Protein AF-A0A656JQ31-F1 (afdb_monomer_lite)

pLDDT: mean 95.02, std 5.03, range [63.06, 98.88]

Foldseek 3Di:
DDDLVNVLVVQLVVLVVVLVLLVDPVCVVVVVVVVVVVCVVCCVVQVNHNVSVVVPDDLVPDPPSPLVVVLVVLLCSLQVPDDFQDAQDDFAQQDPSSLSVCCVLQVQDDSVQSSQLQRQQFGTDRHVVQNVSRRSSRGSVSLSSLGGQECQDDDDTQADLVVPDNSNDDHRDHNYYYDD

Secondary structure (DSSP, 8-state):
---HHHHHHHHHHHHHHHHHHHH-GGGHHHHHHHHHHHHHHHHHHTTT-HHHHHHT--TTT-TT--HHHHHHHHHHHHHTTPPPSS-S-PPP-PPTTGGGGGTTT-TTS-HHHHHHHHHHHPPPS--HHHHTTTTTTT--HHHHHT--SEESS-------GGG-GGGT-----S--EE--

Radius of gyration: 17.61 Å; chains: 1; bounding box: 42×43×49 Å

Structure (mmCIF, N/CA/C/O backbone):
data_AF-A0A656JQ31-F1
#
_entry.id   AF-A0A656JQ31-F1
#
loop_
_atom_site.group_PDB
_atom_site.id
_atom_site.type_symbol
_atom_site.label_atom_id
_atom_site.label_alt_id
_atom_site.label_comp_id
_atom_site.label_asym_id
_atom_site.label_entity_id
_atom_site.label_seq_id
_atom_site.pdbx_PDB_ins_code
_atom_site.Cartn_x
_atom_site.Cartn_y
_atom_site.Cartn_z
_atom_site.occupancy
_atom_site.B_iso_or_equiv
_atom_site.auth_seq_id
_atom_site.auth_comp_id
_atom_site.auth_asym_id
_atom_site.auth_atom_id
_atom_site.pdbx_PDB_model_num
ATOM 1 N N . MET A 1 1 ? 8.668 -6.686 26.872 1.00 63.06 1 MET A N 1
ATOM 2 C CA . MET A 1 1 ? 7.389 -7.256 26.394 1.00 63.06 1 MET A CA 1
ATOM 3 C C . MET A 1 1 ? 6.630 -6.113 25.731 1.00 63.06 1 MET A C 1
ATOM 5 O O . MET A 1 1 ? 6.578 -5.059 26.349 1.00 63.06 1 MET A O 1
ATOM 9 N N . HIS A 1 2 ? 6.148 -6.259 24.493 1.00 79.69 2 HIS A N 1
ATOM 10 C CA . HIS A 1 2 ? 5.322 -5.240 23.826 1.00 79.69 2 HIS A CA 1
ATOM 11 C C . HIS A 1 2 ? 3.863 -5.687 23.842 1.00 79.69 2 HIS A C 1
ATOM 13 O O . HIS A 1 2 ? 3.568 -6.840 23.523 1.00 79.69 2 HIS A O 1
ATOM 19 N N . SER A 1 3 ? 2.976 -4.790 24.256 1.00 93.94 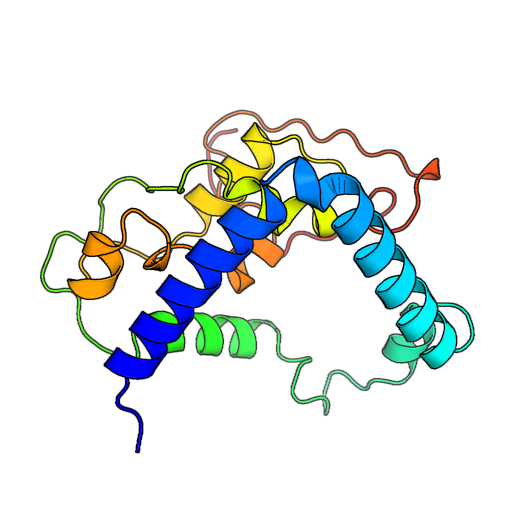3 SER A N 1
ATOM 20 C CA . SER A 1 3 ? 1.533 -4.996 24.219 1.00 93.94 3 SER A CA 1
ATOM 21 C C . SER A 1 3 ? 1.009 -4.901 22.778 1.00 93.94 3 SER A C 1
ATOM 23 O O . SER A 1 3 ? 1.647 -4.278 21.925 1.00 93.94 3 SER A O 1
ATOM 25 N N . PRO A 1 4 ? -0.174 -5.463 22.478 1.00 94.25 4 PRO A N 1
ATOM 26 C CA . PRO A 1 4 ? -0.839 -5.242 21.195 1.00 94.25 4 PRO A CA 1
ATOM 27 C C . PRO A 1 4 ? -0.993 -3.759 20.823 1.00 94.25 4 PRO A C 1
ATOM 29 O O . PRO A 1 4 ? -0.819 -3.395 19.661 1.00 94.25 4 PRO A O 1
ATOM 32 N N . PHE A 1 5 ? -1.258 -2.890 21.806 1.00 93.19 5 PHE A N 1
ATOM 33 C CA . PHE A 1 5 ? -1.337 -1.445 21.585 1.00 93.19 5 PHE A CA 1
ATOM 34 C C . PHE A 1 5 ? 0.002 -0.841 21.156 1.00 93.19 5 PHE A C 1
ATOM 36 O O . PHE A 1 5 ? 0.007 -0.015 20.245 1.00 93.19 5 PHE A O 1
ATOM 43 N N . ASP A 1 6 ? 1.125 -1.301 21.720 1.00 94.19 6 ASP A N 1
ATOM 44 C CA . ASP A 1 6 ? 2.460 -0.852 21.298 1.00 94.19 6 ASP A CA 1
ATOM 45 C C . ASP A 1 6 ? 2.718 -1.200 19.827 1.00 94.19 6 ASP A C 1
ATOM 47 O O . ASP A 1 6 ? 3.246 -0.386 19.071 1.00 94.19 6 ASP A O 1
ATOM 51 N N . VAL A 1 7 ? 2.299 -2.393 19.386 1.00 95.12 7 VAL A N 1
ATOM 52 C CA . VAL A 1 7 ? 2.494 -2.821 17.993 1.00 95.12 7 VAL A CA 1
ATOM 53 C C . VAL A 1 7 ? 1.584 -2.056 17.030 1.00 95.12 7 VAL A C 1
ATOM 55 O O . VAL A 1 7 ? 2.038 -1.632 15.965 1.00 95.12 7 VAL A O 1
ATOM 58 N N . MET A 1 8 ? 0.317 -1.834 17.396 1.00 95.75 8 MET A N 1
ATOM 59 C CA . MET A 1 8 ? -0.597 -1.013 16.591 1.00 95.75 8 MET A CA 1
ATOM 60 C C . MET A 1 8 ? -0.096 0.430 16.479 1.00 95.75 8 MET A C 1
ATOM 62 O O . MET A 1 8 ? 0.008 0.951 15.368 1.00 95.75 8 MET A O 1
ATOM 66 N N . GLY A 1 9 ? 0.275 1.053 17.601 1.00 96.31 9 GLY A N 1
ATOM 67 C CA . GLY A 1 9 ? 0.823 2.410 17.633 1.00 96.31 9 GLY A CA 1
ATOM 68 C C . GLY 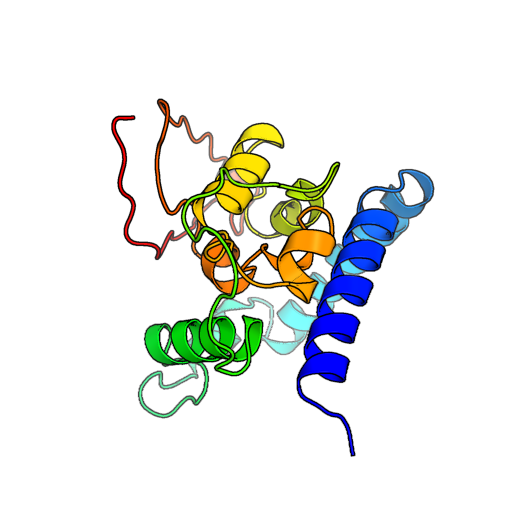A 1 9 ? 2.135 2.536 16.855 1.00 96.31 9 GLY A C 1
ATOM 69 O O . GLY A 1 9 ? 2.312 3.492 16.096 1.00 96.31 9 GLY A O 1
ATOM 70 N N . GLY A 1 10 ? 3.021 1.539 16.958 1.00 96.62 10 GLY A N 1
ATOM 71 C CA . GLY A 1 10 ? 4.257 1.468 16.178 1.00 96.62 10 GLY A CA 1
ATOM 72 C C . GLY A 1 10 ? 4.004 1.386 14.671 1.00 96.62 10 GLY A C 1
ATOM 73 O O . GLY A 1 10 ? 4.611 2.139 13.912 1.00 96.62 10 GLY A O 1
ATOM 74 N N . ARG A 1 11 ? 3.060 0.543 14.223 1.00 97.12 11 ARG A N 1
ATOM 75 C CA . ARG A 1 11 ? 2.671 0.445 12.801 1.00 97.12 11 ARG A CA 1
ATOM 76 C C . ARG A 1 11 ? 2.087 1.757 12.280 1.00 97.12 11 ARG A C 1
ATOM 78 O O . ARG A 1 11 ? 2.480 2.205 11.204 1.00 97.12 11 ARG A O 1
ATOM 85 N N . ILE A 1 12 ? 1.161 2.360 13.028 1.00 98.00 12 ILE A N 1
ATOM 86 C CA . ILE A 1 12 ? 0.533 3.644 12.681 1.00 98.00 12 ILE A CA 1
ATOM 87 C C . ILE A 1 12 ? 1.612 4.715 12.492 1.00 98.00 12 ILE A C 1
ATOM 89 O O . ILE A 1 12 ? 1.675 5.360 11.446 1.00 98.00 12 ILE A O 1
ATOM 93 N N . THR A 1 13 ? 2.516 4.832 13.465 1.00 97.88 13 THR A N 1
ATOM 94 C CA . THR A 1 13 ? 3.618 5.802 13.446 1.00 97.88 13 THR A CA 1
ATOM 95 C C . THR A 1 13 ? 4.589 5.546 12.290 1.00 97.88 13 THR A C 1
ATOM 97 O O . THR A 1 13 ? 4.963 6.475 11.577 1.00 97.88 13 THR A O 1
ATOM 100 N N . ALA A 1 14 ? 4.969 4.290 12.044 1.00 98.00 14 ALA A N 1
ATOM 101 C CA . ALA A 1 14 ? 5.838 3.937 10.922 1.00 98.00 14 ALA A CA 1
ATOM 102 C C . ALA A 1 14 ? 5.189 4.255 9.566 1.00 98.00 14 ALA A C 1
ATOM 104 O O . ALA A 1 14 ? 5.866 4.731 8.660 1.00 98.00 14 ALA A O 1
ATOM 105 N N . THR A 1 15 ? 3.877 4.041 9.439 1.00 98.31 15 THR A N 1
ATOM 106 C CA . THR A 1 15 ? 3.123 4.353 8.215 1.00 98.31 15 THR A CA 1
ATOM 107 C C . THR A 1 15 ? 3.084 5.858 7.961 1.00 98.31 15 THR A C 1
ATOM 109 O O . THR A 1 15 ? 3.326 6.284 6.834 1.00 98.31 15 THR A O 1
ATOM 112 N N . TYR A 1 16 ? 2.864 6.666 9.007 1.00 98.38 16 TYR A N 1
ATOM 113 C CA . TYR A 1 16 ? 2.973 8.125 8.929 1.00 98.38 16 TYR A CA 1
ATOM 114 C C . TYR A 1 16 ? 4.343 8.554 8.388 1.00 98.38 16 TYR A C 1
ATOM 116 O O . TYR A 1 16 ? 4.419 9.245 7.375 1.00 98.38 16 TYR A O 1
ATOM 124 N N . PHE A 1 17 ? 5.433 8.089 9.011 1.00 98.31 17 PHE A N 1
ATOM 125 C CA . PHE A 1 17 ? 6.783 8.471 8.588 1.00 98.31 17 PHE A CA 1
ATOM 126 C C . PHE A 1 17 ? 7.147 7.944 7.202 1.00 98.31 17 PHE A C 1
ATOM 128 O O . PHE A 1 17 ? 7.897 8.606 6.486 1.00 98.31 17 PHE A O 1
ATOM 135 N N . ALA A 1 18 ? 6.634 6.778 6.807 1.00 97.75 18 ALA A N 1
ATOM 136 C CA . ALA A 1 18 ? 6.812 6.270 5.455 1.00 97.75 18 ALA A CA 1
ATOM 137 C C . ALA A 1 18 ? 6.159 7.210 4.435 1.00 97.75 18 ALA A C 1
ATOM 139 O O . ALA A 1 18 ? 6.820 7.601 3.480 1.00 97.75 18 ALA A O 1
ATOM 140 N N . ILE A 1 19 ? 4.907 7.624 4.656 1.00 98.38 19 ILE A N 1
ATOM 141 C CA . ILE A 1 19 ? 4.210 8.568 3.769 1.00 98.38 19 ILE A CA 1
ATOM 142 C C . ILE A 1 19 ? 4.935 9.914 3.730 1.00 98.38 19 ILE A C 1
ATOM 144 O O . ILE A 1 19 ? 5.184 10.434 2.644 1.00 98.38 19 ILE A O 1
ATOM 148 N N . ASP A 1 20 ? 5.317 10.458 4.885 1.00 97.94 20 ASP A N 1
ATOM 149 C CA . ASP A 1 20 ? 6.026 11.738 4.984 1.00 97.94 20 ASP A CA 1
ATOM 150 C C . ASP A 1 20 ? 7.350 11.713 4.202 1.00 97.94 20 ASP A C 1
ATOM 152 O O . ASP A 1 20 ? 7.557 12.503 3.280 1.00 97.94 20 ASP A O 1
ATOM 156 N N . ASN A 1 21 ? 8.207 10.720 4.461 1.00 97.56 21 ASN A N 1
ATOM 157 C CA . ASN A 1 21 ? 9.488 10.600 3.764 1.00 97.56 21 ASN A CA 1
ATOM 158 C C . ASN A 1 21 ? 9.325 10.293 2.278 1.00 97.56 21 ASN A C 1
ATOM 160 O O . ASN A 1 21 ? 10.116 10.786 1.470 1.00 97.56 21 ASN A O 1
ATOM 164 N N . LEU A 1 22 ? 8.338 9.471 1.911 1.00 97.12 22 LEU A N 1
ATOM 165 C CA . LEU A 1 22 ? 8.116 9.120 0.517 1.00 97.12 22 LEU A CA 1
ATOM 166 C C . LEU A 1 22 ? 7.532 10.292 -0.272 1.00 97.12 22 LEU A C 1
ATOM 168 O O . LEU A 1 22 ? 7.885 10.461 -1.434 1.00 97.12 22 LEU A O 1
ATOM 172 N N . SER A 1 23 ? 6.651 11.092 0.320 1.00 97.25 23 SER A N 1
ATOM 173 C CA . SER A 1 23 ? 6.014 12.221 -0.367 1.00 97.25 23 SER A CA 1
ATOM 174 C C . SER A 1 23 ? 6.860 13.497 -0.369 1.00 97.25 23 SER A C 1
ATOM 176 O O . SER A 1 23 ? 6.592 14.402 -1.160 1.00 97.25 23 SER A O 1
ATOM 178 N N . ASN A 1 24 ? 7.909 13.570 0.457 1.00 97.81 24 ASN A N 1
ATOM 179 C CA . ASN A 1 24 ? 8.812 14.713 0.489 1.00 97.81 24 ASN A CA 1
ATOM 180 C C . ASN A 1 24 ? 9.619 14.837 -0.826 1.00 97.81 24 ASN A C 1
ATOM 182 O O . ASN A 1 24 ? 10.438 13.962 -1.130 1.00 97.81 24 ASN A O 1
ATOM 186 N N . PRO A 1 25 ? 9.476 15.939 -1.591 1.00 96.62 25 PRO A N 1
ATOM 187 C CA . PRO A 1 25 ? 10.174 16.118 -2.864 1.00 96.62 25 PRO A CA 1
ATOM 188 C C . PRO A 1 25 ? 11.701 16.185 -2.717 1.00 96.62 25 PRO A C 1
ATOM 190 O O . PRO A 1 25 ? 12.412 15.830 -3.655 1.00 96.62 25 PRO A O 1
ATOM 193 N N . ALA A 1 26 ? 12.224 16.562 -1.543 1.00 98.00 26 ALA A N 1
ATOM 194 C CA . ALA A 1 26 ? 13.662 16.524 -1.268 1.00 98.00 26 ALA A CA 1
ATOM 195 C C . ALA A 1 26 ? 14.237 15.095 -1.338 1.00 98.00 26 ALA A C 1
ATOM 197 O O . ALA A 1 26 ? 15.420 14.919 -1.618 1.00 98.00 26 ALA A O 1
ATOM 198 N N . ASN A 1 27 ? 13.392 14.075 -1.149 1.00 97.50 27 ASN A N 1
ATOM 199 C CA . ASN A 1 27 ? 13.771 12.665 -1.210 1.00 97.50 27 ASN A CA 1
ATOM 200 C C . ASN A 1 27 ? 13.525 12.030 -2.590 1.00 97.50 27 ASN A C 1
ATOM 202 O O . ASN A 1 27 ? 13.733 10.826 -2.738 1.00 97.50 27 ASN A O 1
ATOM 206 N N . ALA A 1 28 ? 13.090 12.788 -3.606 1.00 95.56 28 ALA A N 1
ATOM 207 C CA . ALA A 1 28 ? 12.692 12.224 -4.900 1.00 95.56 28 ALA A CA 1
ATOM 208 C C . ALA A 1 28 ? 13.804 11.386 -5.556 1.00 95.56 28 ALA A C 1
ATOM 210 O O . ALA A 1 28 ? 13.562 10.240 -5.943 1.00 95.56 28 ALA A O 1
ATOM 211 N N . GLN A 1 29 ? 15.030 11.921 -5.609 1.00 97.12 29 GLN A N 1
ATOM 212 C CA . GLN A 1 29 ? 16.183 11.196 -6.151 1.00 97.12 29 GLN A CA 1
ATOM 213 C C . GLN A 1 29 ? 16.548 9.995 -5.274 1.00 97.12 29 GLN A C 1
ATOM 215 O O . GLN A 1 29 ? 16.693 8.887 -5.780 1.00 97.12 29 GLN A O 1
ATOM 220 N N . LEU A 1 30 ? 16.600 10.186 -3.951 1.00 97.44 30 LEU A N 1
ATOM 221 C CA . LEU A 1 30 ? 16.926 9.119 -3.002 1.00 97.44 30 LEU A CA 1
ATOM 222 C C . LEU A 1 30 ? 15.969 7.924 -3.128 1.00 97.44 30 LEU A C 1
ATOM 224 O O . LEU A 1 30 ? 16.401 6.776 -3.101 1.00 97.44 30 LEU A O 1
ATOM 228 N N . ARG A 1 31 ? 14.669 8.176 -3.306 1.00 95.75 31 ARG A N 1
ATOM 229 C CA . ARG A 1 31 ? 13.666 7.129 -3.544 1.00 95.75 31 ARG A CA 1
ATOM 230 C C . ARG A 1 31 ? 13.897 6.386 -4.856 1.00 95.75 31 ARG A C 1
ATOM 232 O O . ARG A 1 31 ? 13.762 5.162 -4.887 1.00 95.75 31 ARG A O 1
ATOM 239 N N . ALA A 1 32 ? 14.190 7.117 -5.932 1.00 95.25 32 ALA A N 1
ATOM 240 C CA . ALA A 1 32 ? 14.470 6.523 -7.235 1.00 95.25 32 ALA A CA 1
ATOM 241 C C . ALA A 1 32 ? 15.708 5.615 -7.160 1.00 95.25 32 ALA A C 1
ATOM 243 O O . ALA A 1 32 ? 15.646 4.461 -7.590 1.00 95.25 32 ALA A O 1
ATOM 244 N N . ASP A 1 33 ? 16.772 6.093 -6.515 1.00 97.62 33 ASP A N 1
ATOM 245 C CA . ASP A 1 33 ? 18.013 5.345 -6.311 1.00 97.62 33 ASP A CA 1
ATOM 246 C C . ASP A 1 33 ? 17.794 4.119 -5.417 1.00 97.62 33 ASP A C 1
ATOM 248 O O . ASP A 1 33 ? 18.234 3.024 -5.761 1.00 97.62 33 ASP A O 1
ATOM 252 N N . ALA A 1 34 ? 17.053 4.259 -4.313 1.00 96.44 34 ALA A N 1
ATOM 253 C CA . ALA A 1 34 ? 16.727 3.147 -3.420 1.00 96.44 34 ALA A CA 1
ATOM 254 C C . ALA A 1 34 ? 15.910 2.058 -4.133 1.00 96.44 34 ALA A C 1
ATOM 256 O O . ALA A 1 34 ? 16.185 0.866 -3.978 1.00 96.44 34 ALA A O 1
ATOM 257 N N . ARG A 1 35 ? 14.933 2.447 -4.966 1.00 94.62 35 ARG A N 1
ATOM 258 C CA . ARG A 1 35 ? 14.170 1.502 -5.795 1.00 94.62 35 ARG A CA 1
ATOM 259 C C . ARG A 1 35 ? 15.074 0.795 -6.800 1.00 94.62 35 ARG A C 1
ATOM 261 O O . ARG A 1 35 ? 14.990 -0.426 -6.917 1.00 94.62 35 ARG A O 1
ATOM 268 N N . ALA A 1 36 ? 15.920 1.538 -7.512 1.00 95.56 36 ALA A N 1
ATOM 269 C CA . ALA A 1 36 ? 16.848 0.966 -8.483 1.00 95.56 36 ALA A CA 1
ATOM 270 C C . ALA A 1 36 ? 17.832 -0.003 -7.810 1.00 95.56 36 ALA A C 1
ATOM 272 O O . ALA A 1 36 ? 18.039 -1.111 -8.300 1.00 95.56 36 ALA A O 1
ATOM 273 N N . GLN A 1 37 ? 18.373 0.368 -6.647 1.00 97.44 37 GLN A N 1
ATOM 274 C CA . GLN A 1 37 ? 19.260 -0.480 -5.856 1.00 97.44 37 GLN A CA 1
ATOM 275 C C . GLN A 1 37 ? 18.568 -1.777 -5.423 1.00 97.44 37 GLN A C 1
ATOM 277 O O . GLN A 1 37 ? 19.136 -2.853 -5.609 1.00 97.44 37 GLN A O 1
ATOM 282 N N . ALA A 1 38 ? 17.343 -1.693 -4.892 1.00 95.25 38 ALA A N 1
ATOM 283 C CA . ALA A 1 38 ? 16.580 -2.868 -4.481 1.00 95.25 38 ALA A CA 1
ATOM 284 C C . ALA A 1 38 ? 16.290 -3.799 -5.669 1.00 95.25 38 ALA A C 1
ATOM 286 O O . ALA A 1 38 ? 16.540 -5.000 -5.580 1.00 95.25 38 ALA A O 1
ATOM 287 N N . LEU A 1 39 ? 15.825 -3.251 -6.797 1.00 93.25 39 LEU A N 1
ATOM 288 C CA . LEU A 1 39 ? 15.555 -4.032 -8.007 1.00 93.25 39 LEU A CA 1
ATOM 289 C C . LEU A 1 39 ? 16.821 -4.715 -8.527 1.00 93.25 39 LEU A C 1
ATOM 291 O O . LEU A 1 39 ? 16.789 -5.916 -8.783 1.00 93.25 39 LEU A O 1
ATOM 295 N N . ASN A 1 40 ? 17.937 -3.989 -8.620 1.00 95.62 40 ASN A N 1
ATOM 296 C CA . ASN A 1 40 ? 19.214 -4.551 -9.057 1.00 95.62 40 ASN A CA 1
ATOM 297 C C . ASN A 1 40 ? 19.673 -5.685 -8.135 1.00 95.62 40 ASN A C 1
ATOM 299 O O . ASN A 1 40 ? 20.069 -6.746 -8.616 1.00 95.62 40 ASN A O 1
ATOM 303 N N . TYR A 1 41 ? 19.583 -5.483 -6.818 1.00 96.81 41 TYR A N 1
ATOM 304 C CA . TYR A 1 41 ? 19.978 -6.488 -5.839 1.00 96.81 41 TYR A CA 1
ATOM 305 C C . TYR A 1 41 ? 19.130 -7.760 -5.957 1.00 96.81 41 TYR A C 1
ATOM 307 O O . TYR A 1 41 ? 19.684 -8.836 -6.175 1.00 96.81 41 TYR A O 1
ATOM 315 N N . PHE A 1 42 ? 17.800 -7.651 -5.868 1.00 94.12 42 PHE A N 1
ATOM 316 C CA . PHE A 1 42 ? 16.920 -8.824 -5.903 1.00 94.12 42 PHE A CA 1
ATOM 317 C C . PHE A 1 42 ? 16.939 -9.530 -7.261 1.00 94.12 42 PHE A C 1
ATOM 319 O O . PHE A 1 42 ? 16.963 -10.756 -7.307 1.00 94.12 42 PHE A O 1
ATOM 326 N N . THR A 1 43 ? 17.027 -8.785 -8.365 1.00 93.94 43 THR A N 1
ATOM 327 C CA . THR A 1 43 ? 17.164 -9.376 -9.706 1.00 93.94 43 THR A CA 1
ATOM 328 C C . THR A 1 43 ? 18.460 -10.176 -9.826 1.00 93.94 43 THR A C 1
ATOM 330 O O . THR A 1 43 ? 18.452 -11.292 -10.343 1.00 93.94 43 THR A O 1
ATOM 333 N N . ALA A 1 44 ? 19.572 -9.656 -9.292 1.00 96.50 44 ALA A N 1
ATOM 334 C CA . ALA A 1 44 ? 20.842 -10.376 -9.267 1.00 96.50 44 ALA A CA 1
ATOM 335 C C . ALA A 1 44 ? 20.782 -11.638 -8.389 1.00 96.50 44 ALA A C 1
ATOM 337 O O . ALA A 1 44 ? 21.296 -12.678 -8.798 1.00 96.50 44 ALA A O 1
ATOM 338 N N . GLN A 1 45 ? 20.113 -11.583 -7.228 1.00 95.81 45 GLN A N 1
ATOM 339 C CA . GLN A 1 45 ? 19.901 -12.769 -6.380 1.00 95.81 45 GLN A CA 1
ATOM 340 C C . GLN A 1 45 ? 19.070 -13.855 -7.082 1.00 95.81 45 GLN A C 1
ATOM 342 O O . GLN A 1 45 ? 19.262 -15.038 -6.815 1.00 95.81 45 GLN A O 1
ATOM 347 N N . CYS A 1 46 ? 18.203 -13.467 -8.018 1.00 94.81 46 CYS A N 1
ATOM 348 C CA . CYS A 1 46 ? 17.384 -14.378 -8.815 1.00 94.81 46 CYS A CA 1
ATOM 349 C C . CYS A 1 46 ? 17.997 -14.715 -10.189 1.00 94.81 46 CYS A C 1
ATOM 351 O O . CYS A 1 46 ? 17.302 -15.154 -11.099 1.00 94.81 46 CYS A O 1
ATOM 353 N N . GLY A 1 47 ? 19.301 -14.513 -10.395 1.00 94.50 47 GLY A N 1
ATOM 354 C CA . GLY A 1 47 ? 19.956 -14.914 -11.647 1.00 94.50 47 GLY A CA 1
ATOM 355 C C . GLY A 1 47 ? 19.541 -14.093 -12.874 1.00 94.50 47 GLY A C 1
ATOM 356 O O . GLY A 1 47 ? 19.538 -14.612 -13.986 1.00 94.50 47 GLY A O 1
ATOM 357 N N . GLY A 1 48 ? 19.187 -12.820 -12.683 1.00 92.94 48 GLY A N 1
ATOM 358 C CA . GLY A 1 48 ? 18.891 -11.876 -13.767 1.00 92.94 48 GLY A CA 1
ATOM 359 C C . GLY A 1 48 ? 17.404 -11.660 -14.052 1.00 92.94 48 GLY A C 1
ATOM 360 O O . GLY A 1 48 ? 17.069 -10.709 -14.751 1.00 92.94 48 GLY A O 1
ATOM 361 N N . ASP A 1 49 ? 16.518 -12.473 -13.474 1.00 89.38 49 ASP A N 1
ATOM 362 C CA . ASP A 1 49 ? 15.065 -12.282 -13.515 1.00 89.38 49 ASP A CA 1
ATOM 363 C C . ASP A 1 49 ? 14.460 -12.697 -12.170 1.00 89.38 49 ASP A C 1
ATOM 365 O O . ASP A 1 49 ? 14.657 -13.822 -11.711 1.00 89.38 49 ASP A O 1
ATOM 369 N N . VAL A 1 50 ? 13.702 -11.800 -11.534 1.00 87.69 50 VAL A N 1
ATOM 370 C CA . VAL A 1 50 ? 13.041 -12.068 -10.248 1.00 87.69 50 VAL A CA 1
ATOM 371 C C . VAL A 1 50 ? 12.097 -13.279 -10.309 1.00 87.69 50 VAL A C 1
ATOM 373 O O . VAL A 1 50 ? 11.939 -13.984 -9.312 1.00 87.69 50 VAL A O 1
ATOM 376 N N . ASN A 1 51 ? 11.528 -13.586 -11.479 1.00 86.06 51 ASN A N 1
ATOM 377 C CA . ASN A 1 51 ? 10.643 -14.738 -11.663 1.00 86.06 51 ASN A CA 1
ATOM 378 C C . ASN A 1 51 ? 11.361 -16.082 -11.479 1.00 86.06 51 ASN A C 1
ATOM 380 O O . ASN A 1 51 ? 10.727 -17.063 -11.090 1.00 86.06 51 ASN A O 1
ATOM 384 N N . ASN A 1 52 ? 12.680 -16.135 -11.675 1.00 91.62 52 ASN A N 1
ATOM 385 C CA . ASN A 1 52 ? 13.453 -17.357 -11.444 1.00 91.62 52 ASN A CA 1
ATOM 386 C C . ASN A 1 52 ? 13.430 -17.778 -9.969 1.00 91.62 52 ASN A C 1
ATOM 388 O O . ASN A 1 52 ? 13.423 -18.972 -9.678 1.00 91.62 52 ASN A O 1
ATOM 392 N N . CYS A 1 53 ? 13.386 -16.816 -9.036 1.00 89.81 53 CYS A N 1
ATOM 393 C CA . CYS A 1 53 ? 13.226 -17.124 -7.614 1.00 89.81 53 CYS A CA 1
ATOM 394 C C . CYS A 1 53 ? 11.856 -17.738 -7.315 1.00 89.81 53 CYS A C 1
ATOM 396 O O . CYS A 1 53 ? 11.752 -18.572 -6.426 1.00 89.81 53 CYS A O 1
ATOM 398 N N . MET A 1 54 ? 10.813 -17.348 -8.052 1.00 85.88 54 MET A N 1
ATOM 399 C CA . MET A 1 54 ? 9.460 -17.874 -7.855 1.00 85.88 54 MET A CA 1
ATOM 400 C C . MET A 1 54 ? 9.288 -19.271 -8.456 1.00 85.88 54 MET A C 1
ATOM 402 O O . MET A 1 54 ? 8.554 -20.085 -7.907 1.00 85.88 54 MET A O 1
ATOM 406 N N . ALA A 1 55 ? 9.972 -19.569 -9.564 1.00 86.69 55 ALA A N 1
ATOM 407 C CA . ALA A 1 55 ? 9.836 -20.837 -10.282 1.00 86.69 55 ALA A CA 1
ATOM 408 C C . ALA A 1 55 ? 10.277 -22.072 -9.471 1.00 86.69 55 ALA A C 1
ATOM 410 O O . ALA A 1 55 ? 9.889 -23.191 -9.800 1.00 86.69 55 ALA A O 1
ATOM 411 N N . THR A 1 56 ? 11.097 -21.884 -8.435 1.00 84.19 56 THR A N 1
ATOM 412 C CA . THR A 1 56 ? 11.611 -22.964 -7.576 1.00 84.19 56 THR A CA 1
ATOM 413 C C . THR A 1 56 ? 10.800 -23.158 -6.294 1.00 84.19 56 THR A C 1
ATOM 415 O O . THR A 1 56 ? 11.056 -24.108 -5.553 1.00 84.19 56 THR A O 1
ATOM 418 N N . ILE A 1 57 ? 9.830 -22.279 -6.028 1.00 87.31 57 ILE A N 1
ATOM 419 C CA . ILE A 1 57 ? 8.972 -22.340 -4.846 1.00 87.31 57 ILE A CA 1
ATOM 420 C C . ILE A 1 57 ? 7.827 -23.311 -5.123 1.00 87.31 57 ILE A C 1
ATOM 422 O O . ILE A 1 57 ? 7.078 -23.130 -6.080 1.00 87.31 57 ILE A O 1
ATOM 426 N N . ASP A 1 58 ? 7.670 -24.318 -4.263 1.00 86.88 58 ASP A N 1
ATOM 427 C CA . ASP A 1 58 ? 6.460 -25.136 -4.213 1.00 86.88 58 ASP A CA 1
ATOM 428 C C . ASP A 1 58 ? 5.397 -24.413 -3.365 1.00 86.88 58 ASP A C 1
ATOM 430 O O . ASP A 1 58 ? 5.542 -24.334 -2.138 1.00 86.88 58 ASP A O 1
ATOM 434 N N . PRO A 1 59 ? 4.308 -23.903 -3.972 1.00 83.25 59 PRO A N 1
ATOM 435 C CA . PRO A 1 59 ? 3.294 -23.151 -3.243 1.00 83.25 59 PRO A CA 1
ATOM 436 C C . PRO A 1 59 ? 2.587 -23.971 -2.157 1.00 83.25 59 PRO A C 1
ATOM 438 O O . PRO A 1 59 ? 2.001 -23.392 -1.245 1.00 83.25 59 PRO A O 1
ATOM 441 N N . ALA A 1 60 ? 2.617 -25.308 -2.246 1.00 82.06 60 ALA A N 1
ATOM 442 C CA . ALA A 1 60 ? 1.984 -26.182 -1.262 1.00 82.06 60 ALA A CA 1
ATOM 443 C C . ALA A 1 60 ? 2.762 -26.250 0.061 1.00 82.06 60 ALA A C 1
ATOM 445 O O . ALA A 1 60 ? 2.174 -26.531 1.106 1.00 82.06 60 ALA A O 1
ATOM 446 N N . THR A 1 61 ? 4.073 -26.008 0.024 1.00 83.94 61 THR A N 1
ATOM 447 C CA . THR A 1 61 ? 4.954 -26.103 1.197 1.00 83.94 61 THR A CA 1
ATOM 448 C C . THR A 1 61 ? 5.520 -24.756 1.635 1.00 83.94 61 THR A C 1
ATOM 450 O O . THR A 1 61 ? 5.966 -24.626 2.778 1.00 83.94 61 THR A O 1
ATOM 453 N N . ASP A 1 62 ? 5.460 -23.734 0.780 1.00 83.00 62 ASP A N 1
ATOM 454 C CA . ASP A 1 62 ? 5.909 -22.396 1.130 1.00 83.00 62 ASP A CA 1
ATOM 455 C C . ASP A 1 62 ? 4.961 -21.691 2.108 1.00 83.00 62 ASP A C 1
ATOM 457 O O . ASP A 1 62 ? 3.757 -21.534 1.888 1.00 83.00 62 ASP A O 1
ATOM 461 N N . ARG A 1 63 ? 5.543 -21.207 3.208 1.00 76.06 63 ARG A N 1
ATOM 462 C CA . ARG A 1 63 ? 4.812 -20.561 4.303 1.00 76.06 63 ARG A CA 1
ATOM 463 C C . ARG A 1 63 ? 4.048 -19.318 3.840 1.00 76.06 63 ARG A C 1
ATOM 465 O O . ARG A 1 63 ? 3.024 -19.010 4.439 1.00 76.06 63 ARG A O 1
ATOM 472 N N . THR A 1 64 ? 4.560 -18.622 2.829 1.00 76.19 64 THR A N 1
ATOM 473 C CA . THR A 1 64 ? 4.036 -17.345 2.316 1.00 76.19 64 THR A CA 1
ATOM 474 C C . THR A 1 64 ? 3.252 -17.481 1.012 1.00 76.19 64 THR A C 1
ATOM 476 O O . THR A 1 64 ? 2.880 -16.486 0.394 1.00 76.19 64 THR A O 1
ATOM 479 N N . SER A 1 65 ? 2.981 -18.714 0.583 1.00 83.25 65 SER A N 1
ATOM 480 C CA . SER A 1 65 ? 2.191 -18.994 -0.618 1.00 83.25 65 SER A CA 1
ATOM 481 C C . SER A 1 65 ? 0.704 -19.205 -0.312 1.00 83.25 65 SER A C 1
ATOM 483 O O . SER A 1 65 ? -0.112 -19.357 -1.221 1.00 83.25 65 SER A O 1
ATOM 485 N N . GLN A 1 66 ? 0.311 -19.134 0.965 1.00 89.25 66 GLN A N 1
ATOM 486 C CA . GLN A 1 66 ? -1.080 -19.227 1.415 1.00 89.25 66 GLN A CA 1
ATOM 487 C C . GLN A 1 66 ? -1.732 -17.839 1.497 1.00 89.25 66 GLN A C 1
ATOM 489 O O . GLN A 1 66 ? -2.116 -17.374 2.571 1.00 89.25 66 GLN A O 1
ATOM 494 N N . HIS A 1 67 ? -1.902 -17.201 0.334 1.00 90.38 67 HIS A N 1
ATOM 495 C CA . HIS A 1 67 ? -2.361 -15.807 0.186 1.00 90.38 67 HIS A CA 1
ATOM 496 C C . HIS A 1 67 ? -3.557 -15.432 1.078 1.00 90.38 67 HIS A C 1
ATOM 498 O O . HIS A 1 67 ? -3.535 -14.419 1.773 1.00 90.38 67 HIS A O 1
ATOM 504 N N . ALA A 1 68 ?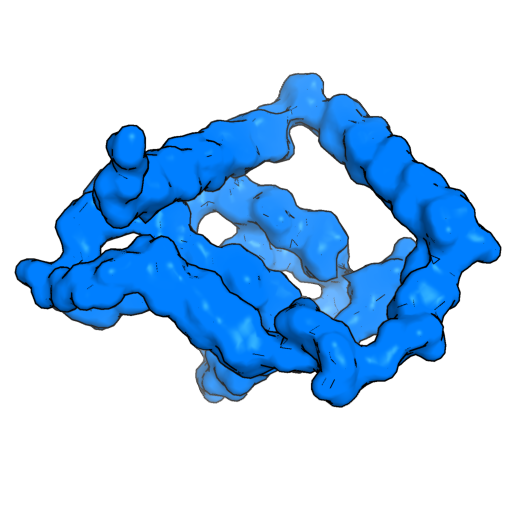 -4.605 -16.264 1.099 1.00 92.06 68 ALA A N 1
ATOM 505 C CA . ALA A 1 68 ? -5.805 -16.000 1.894 1.00 92.06 68 ALA A CA 1
ATOM 506 C C . ALA A 1 68 ? -5.537 -16.024 3.411 1.00 92.06 68 ALA A C 1
ATOM 508 O O . ALA A 1 68 ? -6.073 -15.190 4.144 1.00 92.06 68 ALA A O 1
ATOM 509 N N . LEU A 1 69 ? -4.688 -16.943 3.887 1.00 93.50 69 LEU A N 1
ATOM 510 C CA . LEU A 1 69 ? -4.312 -17.019 5.301 1.00 93.50 69 LEU A CA 1
ATOM 511 C C . LEU A 1 69 ? -3.419 -15.846 5.699 1.00 93.50 69 LEU A C 1
ATOM 513 O O . LEU A 1 69 ? -3.626 -15.266 6.763 1.00 93.50 69 LEU A O 1
ATOM 517 N N . ASP A 1 70 ? -2.475 -15.459 4.842 1.00 94.00 70 ASP A N 1
ATOM 518 C CA . ASP A 1 70 ? -1.594 -14.318 5.095 1.00 94.00 70 ASP A CA 1
ATOM 519 C C . ASP A 1 70 ? -2.379 -13.004 5.153 1.00 94.00 70 ASP A C 1
ATOM 521 O O . ASP A 1 70 ? -2.184 -12.200 6.071 1.00 94.00 70 ASP A O 1
ATOM 525 N N . LYS A 1 71 ? -3.346 -12.821 4.248 1.00 95.69 71 LYS A N 1
ATOM 526 C CA . LYS A 1 71 ? -4.270 -11.682 4.264 1.00 95.69 71 LYS A CA 1
ATOM 527 C C . LYS A 1 71 ? -5.134 -11.644 5.524 1.00 95.69 71 LYS A C 1
ATOM 529 O O . LYS A 1 71 ? -5.275 -10.586 6.146 1.00 95.69 71 LYS A O 1
ATOM 534 N N . ALA A 1 72 ? -5.689 -12.786 5.934 1.00 95.56 72 ALA A N 1
ATOM 535 C CA . ALA A 1 72 ? -6.470 -12.894 7.167 1.00 95.56 72 ALA A CA 1
ATOM 536 C C . ALA A 1 72 ? -5.606 -12.625 8.414 1.00 95.56 72 ALA A C 1
ATOM 538 O O . ALA A 1 72 ? -6.025 -11.926 9.341 1.00 95.56 72 ALA A O 1
ATOM 539 N N . LEU A 1 73 ? -4.363 -13.113 8.426 1.00 95.56 73 LEU A N 1
ATOM 540 C CA . LEU A 1 73 ? -3.410 -12.880 9.507 1.00 95.56 73 LEU A CA 1
ATOM 541 C C . LEU A 1 73 ? -2.990 -11.408 9.590 1.00 95.56 73 LEU A C 1
ATOM 543 O O . LEU A 1 73 ? -2.943 -10.850 10.686 1.00 95.56 73 LEU A O 1
ATOM 547 N N . TYR A 1 74 ? -2.709 -10.760 8.458 1.00 96.44 74 TYR A N 1
ATOM 548 C CA . TYR A 1 74 ? -2.419 -9.327 8.420 1.00 96.44 74 TYR A CA 1
ATOM 549 C C . TYR A 1 74 ? -3.600 -8.525 8.970 1.00 96.44 74 TYR A C 1
ATOM 551 O O . TYR A 1 74 ? -3.430 -7.733 9.896 1.00 96.44 74 TYR A O 1
ATOM 559 N N . THR A 1 75 ? -4.804 -8.795 8.459 1.00 97.00 75 THR A N 1
ATOM 560 C CA . THR A 1 75 ? -6.031 -8.083 8.843 1.00 97.00 75 THR A CA 1
ATOM 561 C C . THR A 1 75 ? -6.344 -8.266 10.330 1.00 97.00 75 THR A C 1
ATOM 563 O O . THR A 1 75 ? -6.597 -7.289 11.029 1.00 97.00 75 THR A O 1
ATOM 566 N N . SER A 1 76 ? -6.228 -9.484 10.868 1.00 96.19 76 SER A N 1
ATOM 567 C CA . SER A 1 76 ? -6.433 -9.729 12.307 1.00 96.19 76 SER A CA 1
ATOM 568 C C . SER A 1 76 ? -5.391 -9.033 13.193 1.00 96.19 76 SER A C 1
ATOM 570 O O . SER A 1 76 ? -5.723 -8.540 14.270 1.00 96.19 76 SER A O 1
ATOM 572 N N . ARG A 1 77 ? -4.138 -8.904 12.738 1.00 96.12 77 ARG A N 1
ATOM 573 C CA . ARG A 1 77 ? -3.084 -8.136 13.433 1.00 96.12 77 ARG A CA 1
ATOM 574 C C . ARG A 1 77 ? -3.261 -6.624 13.325 1.00 96.12 77 ARG A C 1
ATOM 576 O O . ARG A 1 77 ? -2.569 -5.878 14.021 1.00 96.12 77 ARG A O 1
ATOM 583 N N . MET A 1 78 ? -4.172 -6.135 12.485 1.00 97.44 78 MET A N 1
ATOM 584 C CA . MET A 1 78 ? -4.472 -4.706 12.476 1.00 97.44 78 MET A CA 1
ATOM 585 C C . MET A 1 78 ? -5.162 -4.269 13.765 1.00 97.44 78 MET A C 1
ATOM 587 O O . MET A 1 78 ? -4.857 -3.176 14.240 1.00 97.44 78 MET A O 1
ATOM 591 N N . THR A 1 79 ? -5.992 -5.139 14.348 1.00 96.69 79 THR A N 1
ATOM 592 C CA . THR A 1 79 ? -6.784 -4.875 15.560 1.00 96.69 79 THR A CA 1
ATOM 593 C C . THR A 1 79 ? -6.382 -5.749 16.746 1.00 96.69 79 THR A C 1
ATOM 595 O O . THR A 1 79 ? -6.816 -5.486 17.860 1.00 96.69 79 THR A O 1
ATOM 598 N N . TYR A 1 80 ? -5.584 -6.803 16.533 1.00 95.25 80 TYR A N 1
ATOM 599 C CA . TYR A 1 80 ? -5.208 -7.790 17.555 1.00 95.25 80 TYR A CA 1
ATOM 600 C C . TYR A 1 80 ? -6.400 -8.416 18.301 1.00 95.25 80 TYR A C 1
ATOM 602 O O . TYR A 1 80 ? -6.270 -8.832 19.451 1.00 95.25 80 TYR A O 1
ATOM 610 N N . GLY A 1 81 ? -7.555 -8.505 17.637 1.00 93.62 81 GLY A N 1
ATOM 611 C CA . GLY A 1 81 ? -8.767 -9.094 18.208 1.00 93.62 81 GLY A CA 1
ATOM 612 C C . GLY A 1 81 ? -9.512 -8.198 19.198 1.00 93.62 81 GLY A C 1
ATOM 613 O O . GLY A 1 81 ? -10.423 -8.687 19.855 1.00 93.62 81 GLY A O 1
ATOM 614 N N . PHE A 1 82 ? -9.159 -6.914 19.322 1.00 95.44 82 PHE A N 1
ATOM 615 C CA . PHE A 1 82 ? -10.019 -5.967 20.031 1.00 95.44 82 PHE A CA 1
ATOM 616 C C . PHE A 1 82 ? -11.346 -5.799 19.295 1.00 95.44 82 PHE A C 1
ATOM 618 O O . PHE A 1 82 ? -11.373 -5.761 18.064 1.00 95.44 82 PHE A O 1
ATOM 625 N N . ASP A 1 83 ? -12.423 -5.647 20.060 1.00 95.81 83 ASP A N 1
ATOM 626 C CA . ASP A 1 83 ? -13.739 -5.315 19.528 1.00 95.81 83 ASP A CA 1
ATOM 627 C C . ASP A 1 83 ? -13.848 -3.809 19.234 1.00 95.81 83 ASP A C 1
ATOM 629 O O . ASP A 1 83 ? -13.231 -2.988 19.928 1.00 95.81 83 ASP A O 1
ATOM 633 N N . PRO A 1 84 ? -14.631 -3.413 18.216 1.00 96.94 84 PRO A N 1
ATOM 634 C CA . PRO A 1 84 ? -14.949 -2.013 18.001 1.00 96.94 84 PRO A CA 1
ATOM 635 C C . PRO A 1 84 ? -15.795 -1.472 19.165 1.00 96.94 84 PRO A C 1
ATOM 637 O O . PRO A 1 84 ? -16.704 -2.126 19.670 1.00 96.94 84 PRO A O 1
ATOM 640 N N . VAL A 1 85 ? -15.512 -0.237 19.563 1.00 96.94 85 VAL A N 1
ATOM 641 C CA . VAL A 1 85 ? -16.203 0.519 20.620 1.00 96.94 85 VAL A CA 1
ATOM 642 C C . VAL A 1 85 ? -17.008 1.703 20.066 1.00 96.94 85 VAL A C 1
ATOM 644 O O . VAL A 1 85 ? -17.586 2.473 20.829 1.00 96.94 85 VAL A O 1
ATOM 647 N N . GLY A 1 86 ? -17.037 1.865 18.741 1.00 96.12 86 GLY A N 1
ATOM 648 C CA . GLY A 1 86 ? -17.762 2.916 18.026 1.00 96.12 86 GLY A CA 1
ATOM 649 C C . GLY A 1 86 ? -18.393 2.414 16.719 1.00 96.12 86 GLY A C 1
ATOM 650 O O . GLY A 1 86 ? -18.380 1.210 16.454 1.00 96.12 86 GLY A O 1
ATOM 651 N N . PRO A 1 87 ? -18.951 3.316 15.888 1.00 97.31 87 PRO A N 1
ATOM 652 C CA . PRO A 1 87 ? -19.572 2.948 14.616 1.00 97.31 87 PRO A CA 1
ATOM 653 C C . PRO A 1 87 ? -18.581 2.259 13.672 1.00 97.31 87 PRO A C 1
ATOM 655 O O . PRO A 1 87 ? -17.476 2.755 13.460 1.00 97.31 87 PRO A O 1
ATOM 658 N N . THR A 1 88 ? -18.990 1.149 13.058 1.00 97.69 88 THR A N 1
ATOM 659 C CA . THR A 1 88 ? -18.149 0.328 12.164 1.00 97.69 88 THR A CA 1
ATOM 660 C C . THR A 1 88 ? -18.304 0.652 10.677 1.00 97.69 88 THR A C 1
ATOM 662 O O . THR A 1 88 ? -17.704 -0.002 9.827 1.00 97.69 88 THR A O 1
ATOM 665 N N . ASN A 1 89 ? -19.106 1.664 10.353 1.00 96.31 89 ASN A N 1
ATOM 666 C CA . ASN A 1 89 ? -19.523 2.022 8.999 1.00 96.31 89 ASN A CA 1
ATOM 667 C C . ASN A 1 89 ? -19.168 3.469 8.617 1.00 96.31 89 ASN A C 1
ATOM 669 O O . ASN A 1 89 ? -19.834 4.061 7.766 1.00 96.31 89 ASN A O 1
ATOM 673 N N . LEU A 1 90 ? -18.160 4.067 9.256 1.00 97.75 90 LEU A N 1
ATOM 674 C CA . LEU A 1 90 ? -17.704 5.400 8.871 1.00 97.75 90 LEU A CA 1
ATOM 675 C C . LEU A 1 90 ? -17.017 5.350 7.503 1.00 97.75 90 LEU A C 1
ATOM 677 O O . LEU A 1 90 ? -16.311 4.389 7.175 1.00 97.75 90 LEU A O 1
ATOM 681 N N . ALA A 1 91 ? -17.196 6.422 6.729 1.00 97.56 91 ALA A N 1
ATOM 682 C CA . ALA A 1 91 ? -16.547 6.584 5.435 1.00 97.56 91 ALA A CA 1
ATOM 683 C C . ALA A 1 91 ? -15.018 6.401 5.551 1.00 97.56 91 ALA A C 1
ATOM 685 O O . ALA A 1 91 ? -14.454 6.714 6.607 1.00 97.56 91 ALA A O 1
ATOM 686 N N . PRO A 1 92 ? -14.341 5.893 4.506 1.00 97.62 92 PRO A N 1
ATOM 687 C CA . PRO A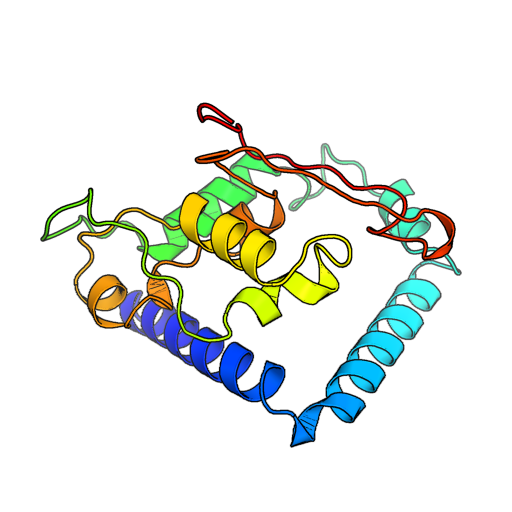 1 92 ? -12.887 5.775 4.498 1.00 97.62 92 PRO A CA 1
ATOM 688 C C . PRO A 1 92 ? -12.185 7.108 4.773 1.00 97.62 92 PRO A C 1
ATOM 690 O O . PRO A 1 92 ? -12.681 8.171 4.389 1.00 97.62 92 PRO A O 1
ATOM 693 N N . VAL A 1 93 ? -11.020 7.056 5.416 1.00 98.06 93 VAL A N 1
ATOM 694 C CA . VAL A 1 93 ? -10.199 8.239 5.711 1.00 98.06 93 VAL A CA 1
ATOM 695 C C . VAL A 1 93 ? -8.774 7.963 5.254 1.00 98.06 93 VAL A C 1
ATOM 697 O O . VAL A 1 93 ? -7.932 7.529 6.032 1.00 98.06 93 VAL A O 1
ATOM 700 N N . VAL A 1 94 ? -8.484 8.262 3.989 1.00 98.56 94 VAL A N 1
ATOM 701 C CA . VAL A 1 94 ? -7.138 8.081 3.436 1.00 98.56 94 VAL A CA 1
ATOM 702 C C . VAL A 1 94 ? -6.285 9.320 3.742 1.00 98.56 94 VAL A C 1
ATOM 704 O O . VAL A 1 94 ? -6.624 10.408 3.260 1.00 98.56 94 VAL A O 1
ATOM 707 N N . PRO A 1 95 ? -5.158 9.202 4.472 1.00 98.44 95 PRO A N 1
ATOM 708 C CA . PRO A 1 95 ? -4.292 10.342 4.769 1.00 98.44 95 PRO A CA 1
ATOM 709 C C . PRO A 1 95 ? -3.787 11.056 3.510 1.00 98.44 95 PRO A C 1
ATOM 711 O O . PRO A 1 95 ? -3.686 10.463 2.431 1.00 98.44 95 PRO A O 1
ATOM 714 N N . VAL A 1 96 ? -3.461 12.345 3.626 1.00 97.38 96 VAL A N 1
ATOM 715 C CA . VAL A 1 96 ? -2.853 13.118 2.528 1.00 97.38 96 VAL A CA 1
ATOM 716 C C . VAL A 1 96 ? -1.552 12.440 2.085 1.00 97.38 96 VAL A C 1
ATOM 718 O O . VAL A 1 96 ? -0.805 11.926 2.914 1.00 97.38 96 VAL A O 1
ATOM 721 N N . SER A 1 97 ? -1.314 12.396 0.774 1.00 98.06 97 SER A N 1
ATOM 722 C CA . SER A 1 97 ? -0.149 11.762 0.142 1.00 98.06 97 SER A CA 1
ATOM 723 C C . SER A 1 97 ? -0.019 10.240 0.315 1.00 98.06 97 SER A C 1
ATOM 725 O O . SER A 1 97 ? 0.952 9.666 -0.174 1.00 98.06 97 SER A O 1
ATOM 727 N N . ALA A 1 98 ? -0.960 9.545 0.968 1.00 98.69 98 ALA A N 1
ATOM 728 C CA . ALA A 1 98 ? -0.857 8.102 1.206 1.00 98.69 98 ALA A CA 1
ATOM 729 C C . ALA A 1 98 ? -0.798 7.256 -0.080 1.00 98.69 98 ALA A C 1
ATOM 731 O O . ALA A 1 98 ? -0.212 6.173 -0.071 1.00 98.69 98 ALA A O 1
ATOM 732 N N . GLU A 1 99 ? -1.323 7.759 -1.203 1.00 98.50 99 GLU A N 1
ATOM 733 C CA . GLU A 1 99 ? -1.230 7.136 -2.531 1.00 98.50 99 GLU A CA 1
ATOM 734 C C . GLU A 1 99 ? 0.212 6.840 -2.975 1.00 98.50 99 GLU A C 1
ATOM 736 O O . GLU A 1 99 ? 0.429 5.998 -3.852 1.00 98.50 99 GLU A O 1
ATOM 741 N N . VAL A 1 100 ? 1.194 7.503 -2.355 1.00 98.00 100 VAL A N 1
ATOM 742 C CA . VAL A 1 100 ? 2.623 7.282 -2.568 1.00 98.00 100 VAL A CA 1
ATOM 743 C C . VAL A 1 100 ? 3.060 5.865 -2.180 1.00 98.00 100 VAL A C 1
ATOM 745 O O . VAL A 1 100 ? 3.956 5.297 -2.803 1.00 98.00 100 VAL A O 1
ATOM 748 N N . LEU A 1 101 ? 2.390 5.257 -1.191 1.00 98.38 101 LEU A N 1
ATOM 749 C CA . LEU A 1 101 ? 2.680 3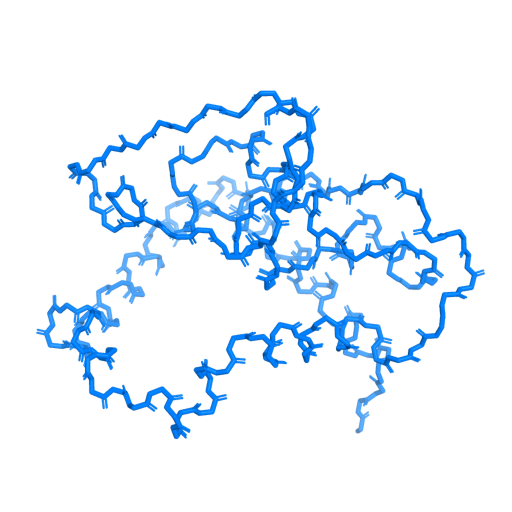.899 -0.715 1.00 98.38 101 LEU A CA 1
ATOM 750 C C . LEU A 1 101 ? 2.467 2.841 -1.802 1.00 98.38 101 LEU A C 1
ATOM 752 O O . LEU A 1 101 ? 3.056 1.764 -1.740 1.00 98.38 101 LEU A O 1
ATOM 756 N N . LEU A 1 102 ? 1.630 3.149 -2.793 1.00 98.62 102 LEU A N 1
ATOM 757 C CA . LEU A 1 102 ? 1.234 2.224 -3.846 1.00 98.62 102 LEU A CA 1
ATOM 758 C C . LEU A 1 102 ? 1.897 2.514 -5.201 1.00 98.62 102 LEU A C 1
ATOM 760 O O . LEU A 1 102 ? 1.704 1.741 -6.135 1.00 98.62 102 LEU A O 1
ATOM 764 N N . GLU A 1 103 ? 2.693 3.580 -5.333 1.00 97.00 103 GLU A N 1
ATOM 765 C CA . GLU A 1 103 ? 3.310 3.996 -6.610 1.00 97.00 103 GLU A CA 1
ATOM 766 C C . GLU A 1 103 ? 4.128 2.891 -7.276 1.00 97.00 103 GLU A C 1
ATOM 768 O O . GLU A 1 103 ? 4.124 2.717 -8.491 1.00 97.00 103 GLU A O 1
ATOM 773 N N . THR A 1 104 ? 4.851 2.131 -6.466 1.00 95.38 104 THR A N 1
ATOM 774 C CA . THR A 1 104 ? 5.751 1.082 -6.935 1.00 95.38 104 THR A CA 1
ATOM 775 C C . THR A 1 104 ? 5.041 -0.227 -7.250 1.00 95.38 104 THR A C 1
ATOM 777 O O . THR A 1 104 ? 5.570 -1.016 -8.041 1.00 95.38 104 THR A O 1
ATOM 780 N N . ARG A 1 105 ? 3.877 -0.443 -6.625 1.00 97.00 105 ARG A N 1
ATOM 781 C CA . ARG A 1 105 ? 3.009 -1.611 -6.783 1.00 97.00 105 ARG A CA 1
ATOM 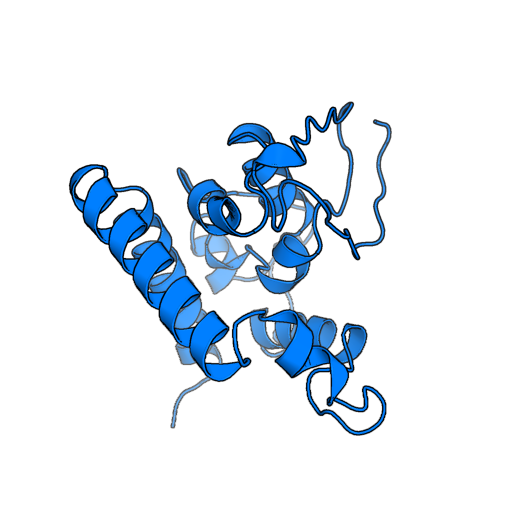782 C C . ARG A 1 105 ? 2.063 -1.443 -7.971 1.00 97.00 105 ARG A C 1
ATOM 784 O O . ARG A 1 105 ? 1.894 -2.398 -8.717 1.00 97.00 105 ARG A O 1
ATOM 791 N N . PHE A 1 106 ? 1.511 -0.247 -8.168 1.00 98.50 106 PHE A N 1
ATOM 792 C CA . PHE A 1 106 ? 0.592 0.090 -9.260 1.00 98.50 106 PHE A CA 1
ATOM 793 C C . PHE A 1 106 ? 1.101 1.299 -10.062 1.00 98.50 106 PHE A C 1
ATOM 795 O O . PHE A 1 106 ? 0.496 2.373 -10.021 1.00 98.50 106 PHE A O 1
ATOM 802 N N . PRO A 1 107 ? 2.220 1.156 -10.794 1.00 97.38 107 PRO A N 1
ATOM 803 C CA . PRO A 1 107 ? 2.834 2.269 -11.524 1.00 97.38 107 PRO A CA 1
ATOM 804 C C . PRO A 1 107 ? 1.969 2.819 -12.672 1.00 97.38 107 PRO A C 1
ATOM 806 O O . PRO A 1 107 ? 2.211 3.930 -13.133 1.00 97.38 107 PRO A O 1
ATOM 809 N N . TYR A 1 108 ? 0.966 2.057 -13.115 1.00 98.12 108 TYR A N 1
ATOM 810 C CA . TYR A 1 108 ? 0.041 2.409 -14.195 1.00 98.12 108 TYR A CA 1
ATOM 811 C C . TYR A 1 108 ? -1.258 3.079 -13.710 1.00 98.12 108 TYR A C 1
ATOM 813 O O . TYR A 1 108 ? -2.042 3.549 -14.532 1.00 98.12 108 TYR A O 1
ATOM 821 N N . LEU A 1 109 ? -1.514 3.098 -12.397 1.00 98.44 109 LEU A N 1
ATOM 822 C CA . LEU A 1 109 ? -2.629 3.844 -11.811 1.00 98.44 109 LEU A CA 1
ATOM 823 C C . LEU A 1 109 ? -2.174 5.265 -11.499 1.00 98.44 109 LEU A C 1
ATOM 825 O O . LEU A 1 109 ? -1.033 5.456 -11.082 1.00 98.44 109 LEU A O 1
ATOM 829 N N . ASP A 1 110 ? -3.052 6.256 -11.631 1.00 98.00 110 ASP A N 1
ATOM 830 C CA . ASP A 1 110 ? -2.764 7.614 -11.164 1.00 98.00 110 ASP A CA 1
ATOM 831 C C . ASP A 1 110 ? -2.916 7.760 -9.631 1.00 98.00 110 ASP A C 1
ATOM 833 O O . ASP A 1 110 ? -3.284 6.828 -8.910 1.00 98.00 110 ASP A O 1
ATOM 837 N N . ALA A 1 111 ? -2.588 8.941 -9.102 1.00 98.06 111 ALA A N 1
ATOM 838 C CA . ALA A 1 111 ? -2.664 9.229 -7.669 1.00 98.06 111 ALA A CA 1
ATOM 839 C C . ALA A 1 111 ? -4.084 9.077 -7.089 1.00 98.06 111 ALA A C 1
ATOM 841 O O . ALA A 1 111 ? -4.243 8.566 -5.978 1.00 98.06 111 ALA A O 1
ATOM 842 N N . SER A 1 112 ? -5.112 9.490 -7.836 1.00 97.94 112 SER A N 1
ATOM 843 C CA . SER A 1 112 ? -6.512 9.395 -7.408 1.00 97.94 112 SER A CA 1
ATOM 844 C C . SER A 1 112 ? -6.987 7.943 -7.376 1.00 97.94 112 SER A C 1
ATOM 846 O O . SER A 1 112 ? -7.616 7.512 -6.411 1.00 97.94 112 SER A O 1
ATOM 848 N N . GLN A 1 113 ? -6.567 7.156 -8.362 1.00 98.56 113 GLN A N 1
ATOM 849 C CA . GLN A 1 113 ? -6.846 5.732 -8.451 1.00 98.56 113 GLN A CA 1
ATOM 850 C C . GLN A 1 113 ? -6.199 4.954 -7.303 1.00 98.56 113 GLN A C 1
ATOM 852 O O . GLN A 1 113 ? -6.865 4.184 -6.613 1.00 98.56 113 GLN A O 1
ATOM 857 N N . ARG A 1 114 ? -4.918 5.215 -7.014 1.00 98.75 114 ARG A N 1
ATOM 858 C CA . ARG A 1 114 ? -4.224 4.616 -5.860 1.00 98.75 114 ARG A CA 1
ATOM 859 C C . ARG A 1 114 ? -4.860 5.018 -4.527 1.00 98.75 114 ARG A C 1
ATOM 861 O O . ARG A 1 114 ? -4.941 4.198 -3.616 1.00 98.75 114 ARG A O 1
ATOM 868 N N . ARG A 1 115 ? -5.341 6.257 -4.404 1.00 98.62 115 ARG A N 1
ATOM 869 C CA . ARG A 1 115 ? -6.102 6.705 -3.229 1.00 98.62 115 ARG A CA 1
ATOM 870 C C . ARG A 1 115 ? -7.409 5.928 -3.067 1.00 98.62 115 ARG A C 1
ATOM 872 O O . ARG A 1 115 ? -7.758 5.588 -1.942 1.00 98.62 115 ARG A O 1
ATOM 879 N N . GLU A 1 116 ? -8.100 5.605 -4.153 1.00 98.44 116 GLU A N 1
ATOM 880 C CA . GLU A 1 116 ? -9.323 4.801 -4.085 1.00 98.44 116 GLU A CA 1
ATOM 881 C C . GLU A 1 116 ? -9.053 3.319 -3.783 1.00 98.44 116 GLU A C 1
ATOM 883 O O . GLU A 1 116 ? -9.798 2.704 -3.017 1.00 98.44 116 GLU A O 1
ATOM 888 N N . VAL A 1 117 ? -7.936 2.762 -4.264 1.00 98.81 117 VAL A N 1
ATOM 889 C CA . VAL A 1 117 ? -7.454 1.445 -3.808 1.00 98.81 117 VAL A CA 1
ATOM 890 C C . VAL A 1 117 ? -7.283 1.437 -2.287 1.00 98.81 117 VAL A C 1
ATOM 892 O O . VAL A 1 117 ? -7.808 0.548 -1.621 1.00 98.81 117 VAL A O 1
ATOM 895 N N . LEU A 1 118 ? -6.612 2.444 -1.716 1.00 98.88 118 LEU A N 1
ATOM 896 C CA . LEU A 1 118 ? -6.461 2.561 -0.260 1.00 98.88 118 LEU A CA 1
ATOM 897 C C . LEU A 1 118 ? -7.817 2.685 0.442 1.00 98.88 118 LEU A C 1
ATOM 899 O O . LEU A 1 118 ? -8.064 1.950 1.390 1.00 98.88 118 LEU A O 1
ATOM 903 N N . ALA A 1 119 ? -8.702 3.557 -0.045 1.00 98.62 119 ALA A N 1
ATOM 904 C CA . ALA A 1 119 ? -10.005 3.808 0.570 1.00 98.62 119 ALA A CA 1
ATOM 905 C C . ALA A 1 119 ? -10.896 2.558 0.603 1.00 98.62 119 ALA A C 1
ATOM 907 O O . ALA A 1 119 ? -11.509 2.254 1.624 1.00 98.62 119 ALA A O 1
ATOM 908 N N . THR A 1 120 ? -10.970 1.827 -0.511 1.00 98.56 120 THR A N 1
ATOM 909 C CA . THR A 1 120 ? -11.849 0.652 -0.639 1.00 98.56 120 THR A CA 1
ATOM 910 C C . THR A 1 120 ? -11.347 -0.554 0.144 1.00 98.56 120 THR A C 1
ATOM 912 O O . THR A 1 120 ? -12.124 -1.461 0.426 1.00 98.56 120 THR A O 1
ATOM 915 N N . THR A 1 121 ? -10.068 -0.558 0.522 1.00 98.75 121 THR A N 1
ATOM 916 C CA . THR A 1 121 ? -9.424 -1.669 1.230 1.00 98.75 121 THR A CA 1
ATOM 917 C C . THR A 1 121 ? -9.197 -1.398 2.717 1.00 98.75 121 THR A C 1
ATOM 919 O O . THR A 1 121 ? -8.678 -2.271 3.410 1.00 98.75 121 THR A O 1
ATOM 922 N N . GLU A 1 122 ? -9.588 -0.232 3.244 1.00 98.56 122 GLU A N 1
ATOM 923 C CA . GLU A 1 122 ? -9.504 0.057 4.679 1.00 98.56 122 GLU A CA 1
ATOM 924 C C . GLU A 1 122 ? -10.241 -0.992 5.528 1.00 98.56 122 GLU A C 1
ATOM 926 O O . GLU A 1 122 ? -11.296 -1.504 5.151 1.00 98.56 122 GLU A O 1
ATOM 931 N N . ILE A 1 123 ? -9.723 -1.274 6.727 1.00 98.00 123 ILE A N 1
ATOM 932 C CA . ILE A 1 123 ? -10.520 -1.994 7.730 1.00 98.00 123 ILE A CA 1
ATOM 933 C C . ILE A 1 123 ? -11.700 -1.128 8.205 1.00 98.00 123 ILE A C 1
ATOM 935 O O . ILE A 1 123 ? -11.698 0.105 8.071 1.00 98.00 123 ILE A O 1
ATOM 939 N N . SER A 1 124 ? -12.708 -1.774 8.799 1.00 97.38 124 SER A N 1
ATOM 940 C CA . SER A 1 124 ? -13.848 -1.074 9.395 1.00 97.38 124 SER A CA 1
ATOM 941 C C . SER A 1 124 ? -13.394 -0.066 10.451 1.00 97.38 124 SER A C 1
ATOM 943 O O . SER A 1 124 ? -12.397 -0.275 11.145 1.00 97.38 124 SER A O 1
ATOM 945 N N . SER A 1 125 ? -14.155 1.015 10.600 1.00 98.06 125 SER A N 1
ATOM 946 C CA . SER A 1 125 ? -14.000 1.937 11.725 1.00 98.06 125 SER A CA 1
ATOM 947 C C . SER A 1 125 ? -14.471 1.298 13.040 1.00 98.06 125 SER A C 1
ATOM 949 O O . SER A 1 125 ? -14.879 0.135 13.082 1.00 98.06 125 SER A O 1
ATOM 951 N N . GLY A 1 126 ? -14.450 2.073 14.119 1.00 97.25 126 GLY A N 1
ATOM 952 C CA . GLY A 1 126 ? -14.963 1.710 15.437 1.00 97.25 126 GLY A CA 1
ATOM 953 C C . GLY A 1 126 ? -13.864 1.412 16.452 1.00 97.25 126 GLY A C 1
ATOM 954 O O . GLY A 1 126 ? -14.169 1.089 17.596 1.00 97.25 126 GLY A O 1
ATOM 955 N N . TYR A 1 127 ? -12.591 1.528 16.084 1.00 96.81 127 TYR A N 1
ATOM 956 C CA . TYR A 1 127 ? -11.461 1.167 16.937 1.00 96.81 127 TYR A CA 1
ATOM 957 C C . TYR A 1 127 ? -10.785 2.422 17.488 1.00 96.81 127 TYR A C 1
ATOM 959 O O . TYR A 1 127 ? -10.154 3.156 16.737 1.00 96.81 127 TYR A O 1
ATOM 967 N N . ALA A 1 128 ? -10.851 2.647 18.804 1.00 90.12 128 ALA A N 1
ATOM 968 C CA . ALA A 1 128 ? -10.453 3.917 19.427 1.00 90.12 128 ALA A CA 1
ATOM 969 C C . ALA A 1 128 ? -9.083 4.465 18.968 1.00 90.12 128 ALA A C 1
ATOM 971 O O . ALA A 1 128 ? -8.998 5.605 18.523 1.00 90.12 128 ALA A O 1
ATOM 972 N N . VAL A 1 129 ? -8.016 3.658 19.030 1.00 91.88 129 VAL A N 1
ATOM 973 C CA . VAL A 1 129 ? -6.654 4.100 18.654 1.00 91.88 129 VAL A CA 1
ATOM 974 C C . VAL A 1 129 ? -6.477 4.222 17.136 1.00 91.88 129 VAL A C 1
ATOM 976 O O . VAL A 1 129 ? -5.743 5.083 16.659 1.00 91.88 129 VAL A O 1
ATOM 979 N N . ILE A 1 130 ? -7.149 3.369 16.365 1.00 96.88 130 ILE A N 1
ATOM 980 C CA . ILE A 1 130 ? -7.045 3.349 14.902 1.00 96.88 130 ILE A CA 1
ATOM 981 C C . ILE A 1 130 ? -7.814 4.526 14.298 1.00 96.88 130 ILE A C 1
ATOM 983 O O . ILE A 1 130 ? -7.278 5.223 13.441 1.00 96.88 130 ILE A O 1
ATOM 987 N N . ASP A 1 131 ? -9.022 4.807 14.773 1.00 95.62 131 ASP A N 1
ATOM 988 C CA . ASP A 1 131 ? -9.853 5.897 14.258 1.00 95.62 131 ASP A CA 1
ATOM 989 C C . ASP A 1 131 ? -9.269 7.270 14.616 1.00 95.62 131 ASP A C 1
ATOM 991 O O . ASP A 1 131 ? -9.293 8.192 13.802 1.00 95.62 131 ASP A O 1
ATOM 995 N N . GLN A 1 132 ? -8.658 7.399 15.799 1.00 94.56 132 GLN A N 1
ATOM 996 C CA . GLN A 1 132 ? -7.972 8.629 16.216 1.00 94.56 132 GLN A CA 1
ATOM 997 C C . GLN A 1 132 ? -6.635 8.859 15.502 1.00 94.56 132 GLN A C 1
ATOM 999 O O . GLN A 1 132 ? -6.017 9.906 15.683 1.00 94.56 132 GLN A O 1
ATOM 1004 N N . SER A 1 133 ? -6.185 7.919 14.666 1.00 96.62 133 SER A N 1
ATOM 1005 C CA . SER A 1 133 ? -4.942 8.084 13.914 1.00 96.62 133 SER A CA 1
ATOM 1006 C C . SER A 1 133 ? -5.065 9.047 12.732 1.00 96.62 133 SER A C 1
ATOM 1008 O O . SER A 1 133 ? -4.054 9.365 12.129 1.00 96.62 133 SER A O 1
ATOM 1010 N N . GLY A 1 134 ? -6.262 9.508 12.353 1.00 95.75 134 GLY A N 1
ATOM 1011 C CA . GLY A 1 134 ? -6.427 10.324 11.141 1.00 95.75 134 GLY A CA 1
ATOM 1012 C C . GLY A 1 134 ? -6.256 9.522 9.845 1.00 95.75 134 GLY A C 1
ATOM 1013 O O . GLY A 1 134 ? -5.819 10.067 8.835 1.00 95.75 134 GLY A O 1
ATOM 1014 N N . GLY A 1 135 ? -6.573 8.223 9.884 1.00 97.44 135 GLY A N 1
ATOM 1015 C CA . GLY A 1 135 ? -6.597 7.338 8.717 1.00 97.44 135 GLY A CA 1
ATOM 1016 C C . GLY A 1 135 ? -5.445 6.340 8.625 1.00 97.44 135 GLY A C 1
ATOM 1017 O O . GLY A 1 135 ? -5.635 5.231 8.131 1.00 97.44 135 GLY A O 1
ATOM 1018 N N . TYR A 1 136 ? -4.265 6.665 9.165 1.00 98.31 136 TYR A N 1
ATOM 1019 C CA . TYR A 1 136 ? -3.066 5.817 9.035 1.00 98.31 136 TYR A CA 1
ATOM 1020 C C . TYR A 1 136 ? -3.266 4.392 9.570 1.00 98.31 136 TYR A C 1
ATOM 1022 O O . TYR A 1 136 ? -2.728 3.437 9.017 1.00 98.31 136 TYR A O 1
ATOM 1030 N N . GLY A 1 137 ? -4.048 4.233 10.639 1.00 97.62 137 GLY A N 1
ATOM 1031 C CA . GLY A 1 137 ? -4.341 2.933 11.237 1.00 97.62 137 GLY A CA 1
ATOM 1032 C C . GLY A 1 137 ? -5.355 2.087 10.474 1.00 97.62 137 GLY A C 1
ATOM 1033 O O . GLY A 1 137 ? -5.377 0.875 10.694 1.00 97.62 137 GLY A O 1
ATOM 1034 N N . ARG A 1 138 ? -6.175 2.702 9.607 1.00 98.25 138 ARG A N 1
ATOM 1035 C CA . ARG A 1 138 ? -7.209 2.008 8.823 1.00 98.25 138 ARG A CA 1
ATOM 1036 C C . ARG A 1 138 ? -6.664 1.393 7.537 1.00 98.25 138 ARG A C 1
ATOM 1038 O O . ARG A 1 138 ? -7.253 0.434 7.045 1.00 98.25 138 ARG A O 1
ATOM 1045 N N . LEU A 1 139 ? -5.534 1.891 7.029 1.00 98.69 139 LEU A N 1
ATOM 1046 C CA . LEU A 1 139 ? -4.909 1.408 5.795 1.00 98.69 139 LEU A CA 1
ATOM 1047 C C . LEU A 1 139 ? -4.504 -0.072 5.909 1.00 98.69 139 LEU A C 1
ATOM 1049 O O . LEU A 1 139 ? -3.541 -0.414 6.600 1.00 98.69 139 LEU A O 1
ATOM 1053 N N . ASN A 1 140 ? -5.206 -0.956 5.199 1.00 98.69 140 ASN A N 1
ATOM 1054 C CA . ASN A 1 140 ? -4.831 -2.364 5.083 1.00 98.69 140 ASN A CA 1
ATOM 1055 C C . ASN A 1 140 ? -3.911 -2.550 3.874 1.00 98.69 140 ASN A C 1
ATOM 1057 O O . ASN A 1 140 ? -4.369 -2.800 2.763 1.00 98.69 140 ASN A O 1
ATOM 1061 N N . LEU A 1 141 ? -2.597 -2.424 4.075 1.00 98.38 141 LEU A N 1
ATOM 1062 C CA . LEU A 1 141 ? -1.646 -2.439 2.957 1.00 98.38 141 LEU A CA 1
ATOM 1063 C C . LEU A 1 141 ? -1.531 -3.806 2.265 1.00 98.38 141 LEU A C 1
ATOM 1065 O O . LEU A 1 141 ? -1.142 -3.854 1.100 1.00 98.38 141 LEU A O 1
ATOM 1069 N N . TYR A 1 142 ? -1.895 -4.901 2.942 1.00 97.81 142 TYR A N 1
ATOM 1070 C CA . TYR A 1 142 ? -1.952 -6.219 2.306 1.00 97.81 142 TYR A CA 1
ATOM 1071 C C . TYR A 1 142 ? -3.128 -6.288 1.326 1.00 97.81 142 TYR A C 1
ATOM 1073 O O . TYR A 1 142 ? -2.943 -6.636 0.165 1.00 97.81 142 TYR A O 1
ATOM 1081 N N . ALA A 1 143 ? -4.326 -5.881 1.765 1.00 98.62 143 ALA A N 1
ATOM 1082 C CA . ALA A 1 143 ? -5.492 -5.806 0.887 1.00 98.62 143 ALA A CA 1
ATOM 1083 C C . ALA A 1 143 ? -5.314 -4.754 -0.222 1.00 98.62 143 ALA A C 1
ATOM 1085 O O . ALA A 1 143 ? -5.669 -5.019 -1.364 1.00 98.62 143 ALA A O 1
ATOM 1086 N N . ALA A 1 144 ? -4.699 -3.605 0.067 1.00 98.75 144 ALA A N 1
ATOM 1087 C CA . ALA A 1 144 ? -4.382 -2.601 -0.948 1.00 98.75 144 ALA A CA 1
ATOM 1088 C C . ALA A 1 144 ? -3.410 -3.140 -2.010 1.00 98.75 144 ALA A C 1
ATOM 1090 O O . ALA A 1 144 ? -3.567 -2.851 -3.191 1.00 98.75 144 ALA A O 1
ATOM 1091 N N . GLY A 1 145 ? -2.432 -3.966 -1.619 1.00 98.31 145 GLY A N 1
ATOM 1092 C CA . GLY A 1 145 ? -1.512 -4.634 -2.546 1.00 98.31 145 GLY A CA 1
ATOM 1093 C C . GLY A 1 145 ? -2.192 -5.611 -3.517 1.00 98.31 145 GLY A C 1
ATOM 1094 O O . GLY A 1 145 ? -1.633 -5.887 -4.583 1.00 98.31 145 GLY A O 1
ATOM 1095 N N . ASP A 1 146 ? -3.402 -6.070 -3.188 1.00 98.19 146 ASP A N 1
ATOM 1096 C CA . ASP A 1 146 ? -4.257 -6.902 -4.042 1.00 98.19 146 ASP A CA 1
ATOM 1097 C C . ASP A 1 146 ? -5.107 -6.088 -5.038 1.00 98.19 146 ASP A C 1
ATOM 1099 O O . ASP A 1 146 ? -5.841 -6.684 -5.826 1.00 98.19 146 ASP A O 1
ATOM 1103 N N . GLY A 1 147 ? -5.013 -4.754 -5.043 1.00 98.56 147 GLY A N 1
ATOM 1104 C CA . GLY A 1 147 ? -5.751 -3.867 -5.950 1.00 98.56 147 GLY A CA 1
ATOM 1105 C C . GLY A 1 147 ? -7.021 -3.289 -5.322 1.00 98.56 147 GLY A C 1
ATOM 1106 O O . GLY A 1 147 ? -7.157 -3.242 -4.104 1.00 98.56 147 GLY A O 1
ATOM 1107 N N . TYR A 1 148 ? -7.967 -2.834 -6.142 1.00 98.56 148 TYR A N 1
ATOM 1108 C CA . TYR A 1 148 ? -9.260 -2.320 -5.669 1.00 98.56 148 TYR A CA 1
ATOM 1109 C C . TYR A 1 148 ? -10.066 -3.391 -4.935 1.00 98.56 148 TYR A C 1
ATOM 1111 O O . TYR A 1 148 ? -10.019 -4.545 -5.335 1.00 98.56 148 TYR A O 1
ATOM 1119 N N . ALA A 1 149 ? -10.848 -3.018 -3.921 1.00 98.25 149 ALA A N 1
ATOM 1120 C CA . ALA A 1 149 ? -11.892 -3.888 -3.352 1.00 98.25 149 ALA A CA 1
ATOM 1121 C C . ALA A 1 149 ? -13.313 -3.488 -3.800 1.00 98.25 149 ALA A C 1
ATOM 1123 O O . ALA A 1 149 ? -14.264 -4.265 -3.686 1.00 98.25 149 ALA A O 1
ATOM 1124 N N . ALA A 1 150 ? -13.468 -2.287 -4.356 1.00 98.38 150 ALA A N 1
ATOM 1125 C CA . ALA A 1 150 ? -14.692 -1.860 -5.014 1.00 98.38 150 ALA A CA 1
ATOM 1126 C C . ALA A 1 150 ? -14.400 -0.847 -6.128 1.00 98.38 150 ALA A C 1
ATOM 1128 O O . ALA A 1 150 ? -13.455 -0.066 -6.023 1.00 98.38 150 ALA A O 1
ATOM 1129 N N . PHE A 1 151 ? -15.244 -0.822 -7.156 1.00 97.94 151 PHE A N 1
ATOM 1130 C CA . PHE A 1 151 ? -15.333 0.259 -8.135 1.00 97.94 151 PHE A CA 1
ATOM 1131 C C . PHE A 1 151 ? -16.555 1.130 -7.804 1.00 97.94 151 PHE A C 1
ATOM 1133 O O . PHE A 1 151 ? -17.682 0.843 -8.219 1.00 97.94 151 PHE A O 1
ATOM 1140 N N . ASN A 1 152 ? -16.358 2.189 -7.008 1.00 94.50 152 ASN A N 1
ATOM 1141 C CA . ASN A 1 152 ? -17.456 3.103 -6.644 1.00 94.50 152 ASN A CA 1
ATOM 1142 C C . ASN A 1 152 ? -17.817 4.075 -7.780 1.00 94.50 152 ASN A C 1
ATOM 1144 O O . ASN A 1 152 ? -18.850 4.743 -7.729 1.00 94.50 152 ASN A O 1
ATOM 1148 N N . ALA A 1 153 ? -16.963 4.149 -8.798 1.00 93.88 153 ALA A N 1
ATOM 1149 C CA . ALA A 1 153 ? -17.152 4.857 -10.052 1.00 93.88 153 ALA A CA 1
ATOM 1150 C C . ALA A 1 153 ? -16.421 4.094 -11.169 1.00 93.88 153 ALA A C 1
ATOM 1152 O O . ALA A 1 153 ? -15.618 3.206 -10.883 1.00 93.88 153 ALA A O 1
ATOM 1153 N N . ASN A 1 154 ? -16.681 4.451 -12.430 1.00 96.31 154 ASN A N 1
ATOM 1154 C CA . ASN A 1 154 ? -16.026 3.820 -13.578 1.00 96.31 154 ASN A CA 1
ATOM 1155 C C . ASN A 1 154 ? -14.497 3.920 -13.463 1.00 96.31 154 ASN A C 1
ATOM 1157 O O . ASN A 1 154 ? -13.946 5.023 -13.389 1.00 96.31 154 ASN A O 1
ATOM 1161 N N . VAL A 1 155 ? -13.810 2.779 -13.529 1.00 96.81 155 VAL A N 1
ATOM 1162 C CA . VAL A 1 155 ? -12.344 2.710 -13.473 1.00 96.81 155 VAL A CA 1
ATOM 1163 C C . VAL A 1 155 ? -11.775 2.456 -14.868 1.00 96.81 155 VAL A C 1
ATOM 1165 O O . VAL A 1 155 ? -12.121 1.487 -15.534 1.00 96.81 155 VAL A O 1
ATOM 1168 N N . THR A 1 156 ? -10.867 3.325 -15.322 1.00 96.50 156 THR A N 1
ATOM 1169 C CA . THR A 1 156 ? -10.100 3.126 -16.566 1.00 96.50 156 THR A CA 1
ATOM 1170 C C . THR A 1 156 ? -8.634 2.893 -16.245 1.00 96.50 156 THR A C 1
ATOM 1172 O O . THR A 1 156 ? -7.991 3.734 -15.624 1.00 96.50 156 THR A O 1
ATOM 1175 N N . VAL A 1 157 ? -8.088 1.770 -16.703 1.00 95.75 157 VAL A N 1
ATOM 1176 C CA . VAL A 1 157 ? -6.692 1.390 -16.473 1.00 95.75 157 VAL A CA 1
ATOM 1177 C C . VAL A 1 157 ? -5.906 1.507 -17.776 1.00 95.75 157 VAL A C 1
ATOM 1179 O O . VAL A 1 157 ? -6.262 0.885 -18.773 1.00 95.75 157 VAL A O 1
ATOM 1182 N N . ASN A 1 158 ? -4.819 2.283 -17.763 1.00 95.88 158 ASN A N 1
ATOM 1183 C CA . ASN A 1 158 ? -3.951 2.480 -18.924 1.00 95.88 158 ASN A CA 1
ATOM 1184 C C . ASN A 1 158 ? -2.579 1.850 -18.667 1.00 95.88 158 ASN A C 1
ATOM 1186 O O . ASN A 1 158 ? -1.731 2.439 -18.001 1.00 95.88 158 ASN A O 1
ATOM 1190 N N . MET A 1 159 ? -2.355 0.651 -19.201 1.00 96.94 159 MET A N 1
ATOM 1191 C CA . MET A 1 159 ? -1.090 -0.075 -19.054 1.00 96.94 159 MET A CA 1
ATOM 1192 C C . MET A 1 159 ? -0.186 0.128 -20.270 1.00 96.94 159 MET A C 1
ATOM 1194 O O . MET A 1 159 ? -0.655 0.205 -21.405 1.00 96.94 159 MET A O 1
ATOM 1198 N N . ASN A 1 160 ? 1.126 0.176 -20.035 1.00 97.12 160 ASN A N 1
ATOM 1199 C CA . ASN A 1 160 ? 2.129 0.272 -21.090 1.00 97.12 160 ASN A CA 1
ATOM 1200 C C . ASN A 1 160 ? 3.168 -0.841 -20.938 1.00 97.12 160 ASN A C 1
ATOM 1202 O O . ASN A 1 160 ? 4.109 -0.739 -20.147 1.00 97.12 160 ASN A O 1
ATOM 1206 N N . ALA A 1 161 ? 3.025 -1.882 -21.758 1.00 96.69 161 ALA A N 1
ATOM 1207 C CA . ALA A 1 161 ? 3.876 -3.061 -21.690 1.00 96.69 161 ALA A CA 1
ATOM 1208 C C . ALA A 1 161 ? 5.360 -2.791 -21.972 1.00 96.69 161 ALA A C 1
ATOM 1210 O O . ALA A 1 161 ? 6.209 -3.528 -21.471 1.00 96.69 161 ALA A O 1
ATOM 1211 N N . SER A 1 162 ? 5.704 -1.722 -22.702 1.00 97.25 162 SER A N 1
ATOM 1212 C CA . SER A 1 162 ? 7.112 -1.388 -22.965 1.00 97.25 162 SER A CA 1
ATOM 1213 C C . SER A 1 162 ? 7.869 -0.919 -21.718 1.00 97.25 162 SER A C 1
ATOM 1215 O O . SER A 1 162 ? 9.096 -0.964 -21.704 1.00 97.25 162 SER A O 1
ATOM 1217 N N . LEU A 1 163 ? 7.156 -0.523 -20.654 1.00 93.62 163 LEU A N 1
ATOM 1218 C CA . LEU A 1 163 ? 7.745 -0.150 -19.364 1.00 93.62 163 LEU A CA 1
ATOM 1219 C C . LEU A 1 163 ? 8.033 -1.360 -18.454 1.00 93.62 163 LEU A C 1
ATOM 1221 O O . LEU A 1 163 ? 8.636 -1.186 -17.395 1.00 93.62 163 LEU A O 1
ATOM 1225 N N . GLY A 1 164 ? 7.613 -2.570 -18.843 1.00 91.31 164 GLY A N 1
ATOM 1226 C CA . GLY A 1 164 ? 7.884 -3.815 -18.118 1.00 91.31 164 GLY A CA 1
ATOM 1227 C C . GLY A 1 164 ? 7.254 -3.911 -16.719 1.00 91.31 164 GLY A C 1
ATOM 1228 O O . GLY A 1 164 ? 6.519 -3.030 -16.263 1.00 91.31 164 GLY A O 1
ATOM 1229 N N . GLY A 1 165 ? 7.541 -5.018 -16.023 1.00 90.12 165 GLY A N 1
ATOM 1230 C CA . GLY A 1 165 ? 7.046 -5.289 -14.667 1.00 90.12 165 GLY A CA 1
ATOM 1231 C C . GLY A 1 165 ? 5.526 -5.131 -14.547 1.00 90.12 165 GLY A C 1
ATOM 1232 O O . GLY A 1 165 ? 4.783 -5.533 -15.443 1.00 90.12 165 GLY A O 1
ATOM 1233 N N . TYR A 1 166 ? 5.074 -4.468 -13.479 1.00 94.38 166 TYR A N 1
ATOM 1234 C CA . TYR A 1 166 ? 3.649 -4.202 -13.254 1.00 94.38 166 TYR A CA 1
ATOM 1235 C C . TYR A 1 166 ? 2.990 -3.319 -14.323 1.00 94.38 166 TYR A C 1
ATOM 1237 O O . TYR A 1 166 ? 1.774 -3.340 -14.436 1.00 94.38 166 TYR A O 1
ATOM 1245 N N . ASN A 1 167 ? 3.743 -2.561 -15.134 1.00 96.44 167 ASN A N 1
ATOM 1246 C CA . ASN A 1 167 ? 3.148 -1.823 -16.258 1.00 96.44 167 ASN A CA 1
ATOM 1247 C C . ASN A 1 167 ? 2.767 -2.738 -17.431 1.00 96.44 167 ASN A C 1
ATOM 1249 O O . ASN A 1 167 ? 1.986 -2.323 -18.283 1.00 96.44 167 ASN A O 1
ATOM 1253 N N . ALA A 1 168 ? 3.341 -3.943 -17.500 1.00 95.12 168 ALA A N 1
ATOM 1254 C CA . ALA A 1 168 ? 3.101 -4.906 -18.570 1.00 95.12 168 ALA A CA 1
ATOM 1255 C C . ALA A 1 168 ? 2.111 -5.997 -18.175 1.00 95.12 168 ALA A C 1
ATOM 1257 O O . ALA A 1 168 ? 1.281 -6.393 -18.989 1.00 95.12 168 ALA A O 1
ATOM 1258 N N . ILE A 1 169 ? 2.200 -6.478 -16.938 1.00 93.38 169 ILE A N 1
ATOM 1259 C CA . ILE A 1 169 ? 1.334 -7.527 -16.416 1.00 93.38 169 ILE A CA 1
ATOM 1260 C C . ILE A 1 169 ? 1.120 -7.314 -14.924 1.00 93.38 169 ILE A C 1
ATOM 1262 O O . ILE A 1 169 ? 2.063 -7.064 -14.176 1.00 93.38 169 ILE A O 1
ATOM 1266 N N . ASP A 1 170 ? -0.128 -7.421 -14.490 1.00 94.94 170 ASP A N 1
ATOM 1267 C CA . ASP A 1 170 ? -0.493 -7.353 -13.083 1.00 94.94 170 ASP A CA 1
ATOM 1268 C C . ASP A 1 170 ? -1.719 -8.233 -12.816 1.00 94.94 170 ASP A C 1
ATOM 1270 O O . ASP A 1 170 ? -2.463 -8.580 -13.734 1.00 94.94 170 ASP A O 1
ATOM 1274 N N . ALA A 1 171 ? -1.917 -8.598 -11.554 1.00 93.19 171 ALA A N 1
ATOM 1275 C CA . ALA A 1 171 ? -3.080 -9.324 -11.079 1.00 93.19 171 ALA A CA 1
ATOM 1276 C C . ALA A 1 171 ? -3.654 -8.629 -9.843 1.00 93.19 171 ALA A C 1
ATOM 1278 O O . ALA A 1 171 ? -2.950 -8.408 -8.854 1.00 93.19 171 ALA A O 1
ATOM 1279 N N . TRP A 1 172 ? -4.952 -8.333 -9.890 1.00 96.19 172 TRP A N 1
ATOM 1280 C CA . TRP A 1 172 ? -5.733 -7.952 -8.716 1.00 96.19 172 TRP A CA 1
ATOM 1281 C C . TRP A 1 172 ? -6.383 -9.196 -8.111 1.00 96.19 172 TRP A C 1
ATOM 1283 O O . TRP A 1 172 ? -6.815 -10.090 -8.837 1.00 96.19 172 TRP A O 1
ATOM 1293 N N . ARG A 1 173 ? -6.391 -9.281 -6.780 1.00 95.88 173 ARG A N 1
ATOM 1294 C CA . ARG A 1 173 ? -6.781 -10.484 -6.019 1.00 95.88 173 ARG A CA 1
ATOM 1295 C C . ARG A 1 173 ? -7.859 -10.228 -4.967 1.00 95.88 173 ARG A C 1
ATOM 1297 O O . ARG A 1 173 ? -8.236 -11.146 -4.243 1.00 95.88 173 ARG A O 1
ATOM 1304 N N . ASN A 1 174 ? -8.325 -8.992 -4.834 1.00 97.81 174 ASN A N 1
ATOM 1305 C CA . ASN A 1 174 ? -9.517 -8.700 -4.050 1.00 97.81 174 ASN A CA 1
ATOM 1306 C C . ASN A 1 174 ? -10.764 -9.177 -4.797 1.00 97.81 174 ASN A C 1
ATOM 1308 O O . ASN A 1 174 ? -10.814 -9.115 -6.025 1.00 97.81 174 ASN A O 1
ATOM 1312 N N . ASP A 1 175 ? -11.790 -9.571 -4.048 1.00 96.19 175 ASP A N 1
ATOM 1313 C CA . ASP A 1 175 ? -13.142 -9.631 -4.591 1.00 96.19 175 ASP A CA 1
ATOM 1314 C C . ASP A 1 175 ? -13.601 -8.191 -4.839 1.00 96.19 175 ASP A C 1
ATOM 1316 O O . ASP A 1 175 ? -13.741 -7.410 -3.895 1.00 96.19 175 ASP A O 1
ATOM 1320 N N . ILE A 1 176 ? -13.773 -7.820 -6.109 1.00 97.50 176 ILE A N 1
ATOM 1321 C CA . ILE A 1 176 ? -14.107 -6.447 -6.493 1.00 97.50 176 ILE A CA 1
ATOM 1322 C C . ILE A 1 176 ? -15.620 -6.313 -6.629 1.00 97.50 176 ILE A C 1
ATOM 1324 O O . ILE A 1 176 ? -16.242 -6.934 -7.489 1.00 97.50 176 ILE A O 1
ATOM 1328 N N . SER A 1 177 ? -16.206 -5.485 -5.770 1.00 97.75 177 SER A N 1
ATOM 1329 C CA . SER A 1 177 ? -17.620 -5.100 -5.833 1.00 97.75 177 SER A CA 1
ATOM 1330 C C . SER A 1 177 ? -17.805 -3.744 -6.533 1.00 97.75 177 SER A C 1
ATOM 1332 O O . SER A 1 177 ? -16.841 -3.152 -7.012 1.00 97.75 177 SER A O 1
ATOM 1334 N N . GLY A 1 178 ? -19.030 -3.218 -6.574 1.00 94.38 178 GLY A N 1
ATOM 1335 C CA . GLY A 1 178 ? -19.299 -1.852 -7.035 1.00 94.38 178 GLY A CA 1
ATOM 1336 C C . GLY A 1 178 ? -20.179 -1.771 -8.277 1.00 94.38 178 GLY A C 1
ATOM 1337 O O . GLY A 1 178 ? -20.675 -2.778 -8.781 1.00 94.38 178 GLY A O 1
ATOM 1338 N N . SER A 1 179 ? -20.435 -0.540 -8.711 1.00 91.25 179 SER A N 1
ATOM 1339 C CA . SER A 1 179 ? -21.348 -0.215 -9.816 1.00 91.25 179 SER A CA 1
ATOM 1340 C C . SER A 1 179 ? -20.641 0.264 -11.083 1.00 91.25 179 SER A C 1
ATOM 1342 O O . SER A 1 179 ? -21.319 0.494 -12.084 1.00 91.25 179 SER A O 1
ATOM 1344 N N . GLY A 1 180 ? -19.332 0.505 -10.999 1.00 78.75 180 GLY A N 1
ATOM 1345 C CA . GLY A 1 180 ? -18.496 1.049 -12.071 1.00 78.75 180 GLY A CA 1
ATOM 1346 C C . GLY A 1 180 ? -17.551 0.036 -12.689 1.00 78.75 180 GLY A C 1
ATOM 1347 O O . GLY A 1 180 ? -17.397 -1.063 -12.115 1.00 78.75 180 GLY A O 1
#

Sequence (180 aa):
MHSPFDVMGGRITATYFAIDNLSNPANAQLRADARAQALNYFTAQCGGDVNNCMATIDPATDRTSQHALDKALYTSRMTYGFDPVGPTNLAPVVPVSAEVLLETRFPYLDASQRREVLATTEISSGYAVIDQSGGYGRLNLYAAGDGYAAFNANVTVNMNASLGGYNAIDAWRNDISGSG

Organism: NCBI:txid1194405